Protein AF-A0A7S2HTS2-F1 (afdb_monomer)

pLDDT: mean 83.49, std 19.82, range [25.36, 96.62]

Mean predicted aligned error: 8.18 Å

Structure (mmCIF, N/CA/C/O backbone):
data_AF-A0A7S2HTS2-F1
#
_entry.id   AF-A0A7S2HTS2-F1
#
loop_
_atom_site.group_PDB
_atom_site.id
_atom_site.type_symbol
_atom_site.label_atom_id
_atom_site.label_alt_id
_atom_site.label_comp_id
_atom_site.label_asym_id
_atom_site.label_entity_id
_atom_site.label_seq_id
_atom_site.pdbx_PDB_ins_code
_atom_site.Cartn_x
_atom_site.Cartn_y
_atom_site.Cartn_z
_atom_site.occupancy
_atom_site.B_iso_or_equiv
_atom_site.auth_seq_id
_atom_site.auth_comp_id
_atom_site.auth_asym_id
_atom_site.auth_atom_id
_atom_site.pdbx_PDB_model_num
ATOM 1 N N . VAL A 1 1 ? 12.482 2.669 7.351 1.00 32.41 1 VAL A N 1
ATOM 2 C CA . VAL A 1 1 ? 12.963 3.908 8.013 1.00 32.41 1 VAL A CA 1
ATOM 3 C C . VAL A 1 1 ? 11.999 5.009 7.630 1.00 32.41 1 VAL A C 1
ATOM 5 O O . VAL A 1 1 ? 11.953 5.373 6.462 1.00 32.41 1 VAL A O 1
ATOM 8 N N . PHE A 1 2 ? 11.146 5.441 8.559 1.00 26.95 2 PHE A N 1
ATOM 9 C CA . PHE A 1 2 ? 10.190 6.512 8.289 1.00 26.95 2 PHE A CA 1
ATOM 10 C C . PHE A 1 2 ? 10.918 7.845 8.275 1.00 26.95 2 PHE A C 1
ATOM 12 O O . PHE A 1 2 ? 11.632 8.163 9.221 1.00 26.95 2 PHE A O 1
ATOM 19 N N . LEU A 1 3 ? 10.720 8.618 7.214 1.00 31.44 3 LEU A N 1
ATOM 20 C CA . LEU A 1 3 ? 11.158 10.003 7.145 1.00 31.44 3 LEU A CA 1
ATOM 21 C C . LEU A 1 3 ? 9.985 10.846 6.640 1.00 31.44 3 LEU A C 1
ATOM 23 O O . LEU A 1 3 ? 9.914 11.191 5.467 1.00 31.44 3 LEU A O 1
ATOM 27 N N . PHE A 1 4 ? 9.064 11.181 7.548 1.00 34.47 4 PHE A N 1
ATOM 28 C CA . PHE A 1 4 ? 8.467 12.514 7.517 1.00 34.47 4 PHE A CA 1
ATOM 29 C C . PHE A 1 4 ? 9.477 13.431 8.196 1.00 34.47 4 PHE A C 1
ATOM 31 O O . PHE A 1 4 ? 9.650 13.411 9.411 1.00 34.47 4 PHE A O 1
ATOM 38 N N . GLY A 1 5 ? 10.237 14.142 7.378 1.00 25.36 5 GLY A N 1
ATOM 39 C CA . GLY A 1 5 ? 11.322 14.993 7.824 1.00 25.36 5 GLY A CA 1
ATOM 40 C C . GLY A 1 5 ? 12.075 15.482 6.608 1.00 25.36 5 GLY A C 1
ATOM 41 O O . GLY A 1 5 ? 12.509 14.680 5.785 1.00 25.36 5 GLY A O 1
ATOM 42 N N . ASP A 1 6 ? 12.176 16.798 6.503 1.00 37.53 6 ASP A N 1
ATOM 43 C CA . ASP A 1 6 ? 12.843 17.575 5.467 1.00 37.53 6 ASP A CA 1
ATOM 44 C C . ASP A 1 6 ? 14.325 17.186 5.306 1.00 37.53 6 ASP A C 1
ATOM 46 O O . ASP A 1 6 ? 15.251 17.839 5.783 1.00 37.53 6 ASP A O 1
ATOM 50 N N . ARG A 1 7 ? 14.552 16.037 4.672 1.00 31.42 7 ARG A N 1
ATOM 51 C CA . ARG A 1 7 ? 15.835 15.579 4.157 1.00 31.42 7 ARG A CA 1
ATOM 52 C C . ARG A 1 7 ? 15.559 14.937 2.818 1.00 31.42 7 ARG A C 1
ATOM 54 O O . ARG A 1 7 ? 15.331 13.733 2.715 1.00 31.42 7 ARG A O 1
ATOM 61 N N . ARG A 1 8 ? 15.590 15.776 1.781 1.00 34.09 8 ARG A N 1
ATOM 62 C CA . ARG A 1 8 ? 15.771 15.340 0.396 1.00 34.09 8 ARG A CA 1
ATOM 63 C C . ARG A 1 8 ? 16.983 14.414 0.373 1.00 34.09 8 ARG A C 1
ATOM 65 O O . ARG A 1 8 ? 18.121 14.880 0.391 1.00 34.09 8 ARG A O 1
ATOM 72 N N . LEU A 1 9 ? 16.746 13.105 0.364 1.00 35.69 9 LEU A N 1
ATOM 73 C CA . LEU A 1 9 ? 17.771 12.146 -0.003 1.00 35.69 9 LEU A CA 1
ATOM 74 C C . LEU A 1 9 ? 18.018 12.411 -1.487 1.00 35.69 9 LEU A C 1
AT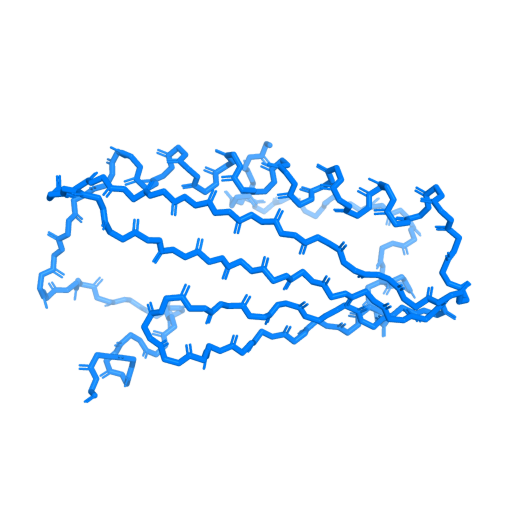OM 76 O O . LEU A 1 9 ? 17.280 11.946 -2.354 1.00 35.69 9 LEU A O 1
ATOM 80 N N . HIS A 1 10 ? 18.982 13.283 -1.769 1.00 36.94 10 HIS A N 1
ATOM 81 C CA . HIS A 1 10 ? 19.378 13.625 -3.121 1.00 36.94 10 HIS A CA 1
ATOM 82 C C . HIS A 1 10 ? 20.162 12.429 -3.662 1.00 36.94 10 HIS A C 1
ATOM 84 O O . HIS A 1 10 ? 21.389 12.427 -3.706 1.00 36.94 10 HIS A O 1
ATOM 90 N N . VAL A 1 11 ? 19.439 11.357 -4.003 1.00 41.19 11 VAL A N 1
ATOM 91 C CA . VAL A 1 11 ? 19.972 10.329 -4.888 1.00 41.19 11 VAL A CA 1
ATOM 92 C C . VAL A 1 11 ? 20.265 11.091 -6.178 1.00 41.19 11 VAL A C 1
ATOM 94 O O . VAL A 1 11 ? 19.335 11.670 -6.734 1.00 41.19 11 VAL A O 1
ATOM 97 N N . PRO A 1 12 ? 21.513 11.160 -6.658 1.00 39.91 12 PRO A N 1
ATOM 98 C CA . PRO A 1 12 ? 21.905 12.057 -7.753 1.00 39.91 12 PRO A CA 1
ATOM 99 C C . PRO A 1 12 ? 21.222 11.750 -9.107 1.00 39.91 12 PRO A C 1
ATOM 101 O O . PRO A 1 12 ? 21.492 12.409 -10.103 1.00 39.91 12 PRO A O 1
ATOM 104 N N . LEU A 1 13 ? 20.308 10.773 -9.133 1.00 43.03 13 LEU A N 1
ATOM 105 C CA . LEU A 1 13 ? 19.473 10.338 -10.252 1.00 43.03 13 LEU A CA 1
ATOM 106 C C . LEU A 1 13 ? 17.958 10.342 -9.925 1.00 43.03 13 LEU A C 1
ATOM 108 O O . LEU A 1 13 ? 17.168 9.899 -10.756 1.00 43.03 13 LEU A O 1
ATOM 112 N N . SER A 1 14 ? 17.520 10.808 -8.742 1.00 52.84 14 SER A N 1
ATOM 113 C CA . SER A 1 14 ? 16.125 10.659 -8.282 1.00 52.84 14 SER A CA 1
ATOM 114 C C . SER A 1 14 ? 15.112 11.434 -9.113 1.00 52.84 14 SER A C 1
ATOM 116 O O . SER A 1 14 ? 14.043 10.893 -9.350 1.00 52.84 14 SER A O 1
ATOM 118 N N . GLY A 1 15 ? 15.426 12.642 -9.589 1.00 50.31 15 GLY A N 1
ATOM 119 C CA . GLY A 1 15 ? 14.485 13.432 -10.396 1.00 50.31 15 GLY A CA 1
ATOM 120 C C . GLY A 1 15 ? 14.129 12.736 -11.713 1.00 50.31 15 GLY A C 1
ATOM 121 O O . GLY A 1 15 ? 12.972 12.431 -11.971 1.00 50.31 15 GLY A O 1
ATOM 122 N N . ALA A 1 16 ? 15.145 12.353 -12.491 1.00 48.94 16 ALA A N 1
ATOM 123 C CA . ALA A 1 16 ? 14.951 11.718 -13.797 1.00 48.94 16 ALA A CA 1
ATOM 124 C C . ALA A 1 16 ? 14.361 10.295 -13.727 1.00 48.94 16 ALA A C 1
ATOM 126 O O . ALA A 1 16 ? 13.828 9.798 -14.722 1.00 48.94 16 ALA A O 1
ATOM 127 N N . VAL A 1 17 ? 14.498 9.616 -12.581 1.00 50.53 17 VAL A N 1
ATOM 128 C CA . VAL A 1 17 ? 13.894 8.298 -12.329 1.00 50.53 17 VAL A CA 1
ATOM 129 C C . VAL A 1 17 ? 12.474 8.444 -11.778 1.00 50.53 17 VAL A C 1
ATOM 131 O O . VAL A 1 17 ? 11.607 7.688 -12.201 1.00 50.53 17 VAL A O 1
ATOM 134 N N . ALA A 1 18 ? 12.211 9.417 -10.900 1.00 57.97 18 ALA A N 1
ATOM 135 C CA . ALA A 1 18 ? 10.880 9.678 -10.350 1.00 57.97 18 ALA A CA 1
ATOM 136 C C . ALA A 1 18 ? 9.896 10.150 -11.427 1.00 57.97 18 ALA A C 1
ATOM 138 O O . ALA A 1 18 ? 8.787 9.633 -11.479 1.00 57.97 18 ALA A O 1
ATOM 139 N N . ASP A 1 19 ? 10.328 11.010 -12.356 1.00 62.12 19 ASP A N 1
ATOM 140 C CA . ASP A 1 19 ? 9.491 11.473 -13.478 1.00 62.12 19 ASP A CA 1
ATOM 141 C C . ASP A 1 19 ? 9.071 10.335 -14.430 1.00 62.12 19 ASP A C 1
ATOM 143 O O . ASP A 1 19 ? 8.157 10.485 -15.238 1.00 62.12 19 ASP A O 1
ATOM 147 N N . LYS A 1 20 ? 9.748 9.182 -14.356 1.00 68.62 20 LYS A N 1
ATOM 148 C CA . LYS A 1 20 ? 9.470 7.991 -15.173 1.00 68.62 20 LYS A CA 1
ATOM 149 C C . LYS A 1 20 ? 8.725 6.894 -14.417 1.00 68.62 20 LYS A C 1
ATOM 151 O O . LYS A 1 20 ? 8.481 5.832 -14.994 1.00 68.62 20 LYS A O 1
ATOM 156 N N . LEU A 1 21 ? 8.419 7.118 -13.141 1.00 79.38 21 LEU A N 1
ATOM 157 C CA . LEU A 1 21 ? 7.672 6.197 -12.298 1.00 79.38 21 LEU A CA 1
ATOM 158 C C . LEU A 1 21 ? 6.294 6.790 -12.041 1.00 79.38 21 LEU A C 1
ATOM 160 O O . LEU A 1 21 ? 6.132 7.676 -11.209 1.00 79.38 21 LEU A O 1
ATOM 164 N N . ASP A 1 22 ? 5.300 6.270 -12.748 1.00 86.50 22 ASP A N 1
ATOM 165 C CA . ASP A 1 22 ? 3.907 6.622 -12.497 1.00 86.50 22 ASP A CA 1
ATOM 166 C C . ASP A 1 22 ? 3.290 5.600 -11.536 1.00 86.50 22 ASP A C 1
A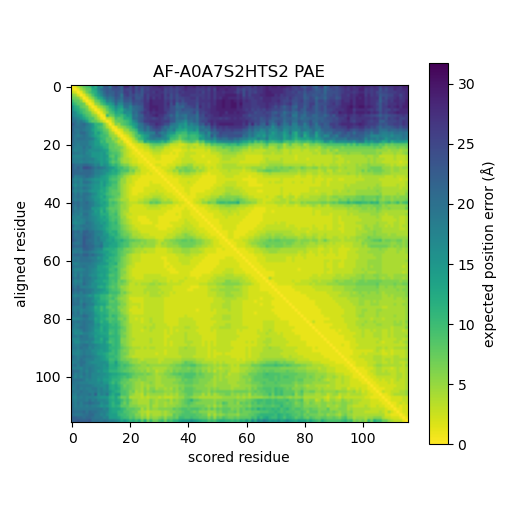TOM 168 O O . ASP A 1 22 ? 3.415 4.386 -11.735 1.00 86.50 22 ASP A O 1
ATOM 172 N N . VAL A 1 23 ? 2.674 6.092 -10.459 1.00 88.06 23 VAL A N 1
ATOM 173 C CA . VAL A 1 23 ? 2.097 5.264 -9.396 1.00 88.06 23 VAL A CA 1
ATOM 174 C C . VAL A 1 23 ? 0.623 5.599 -9.241 1.00 88.06 23 VAL A C 1
ATOM 176 O O . VAL A 1 23 ? 0.261 6.696 -8.827 1.00 88.06 23 VAL A O 1
ATOM 179 N N . GLY A 1 24 ? -0.227 4.615 -9.516 1.00 91.69 24 GLY A N 1
ATOM 180 C CA . GLY A 1 24 ? -1.669 4.703 -9.313 1.00 91.69 24 GLY A CA 1
ATOM 181 C C . GLY A 1 24 ? -2.125 3.796 -8.180 1.00 91.69 24 GLY A C 1
ATOM 182 O O . GLY A 1 24 ? -1.641 2.667 -8.061 1.00 91.69 24 GLY A O 1
ATOM 183 N N . VAL A 1 25 ? -3.083 4.264 -7.380 1.00 93.12 25 VAL A N 1
ATOM 184 C CA . VAL A 1 25 ? -3.738 3.469 -6.333 1.00 93.12 25 VAL A CA 1
ATOM 185 C C . VAL A 1 25 ? -5.240 3.503 -6.547 1.00 93.12 25 VAL A C 1
ATOM 187 O O . VAL A 1 25 ? -5.824 4.578 -6.661 1.00 93.12 25 VAL A O 1
ATOM 190 N N . THR A 1 26 ? -5.869 2.334 -6.580 1.00 94.31 26 THR A N 1
ATOM 191 C CA . THR A 1 26 ? -7.326 2.209 -6.645 1.00 94.31 26 THR A CA 1
ATOM 192 C C . THR A 1 26 ? -7.828 1.283 -5.548 1.00 94.31 26 THR A C 1
ATOM 194 O O . THR A 1 26 ? -7.177 0.300 -5.190 1.00 94.31 26 THR A O 1
ATOM 197 N N . PHE A 1 27 ? -8.997 1.611 -5.006 1.00 92.75 27 PHE A N 1
ATOM 198 C CA . PHE A 1 27 ? -9.678 0.827 -3.983 1.00 92.75 27 PHE A CA 1
ATOM 199 C C . PHE A 1 27 ? -10.889 0.152 -4.624 1.00 92.75 27 PHE A C 1
ATOM 201 O O . PHE A 1 27 ? -11.731 0.822 -5.220 1.00 92.75 27 PHE A O 1
ATOM 208 N N . GLU A 1 28 ? -10.959 -1.170 -4.519 1.00 93.56 28 GLU A N 1
ATOM 209 C CA . GLU A 1 28 ? -12.068 -1.976 -5.022 1.00 93.56 28 GLU A CA 1
ATOM 210 C C . GLU A 1 28 ? -12.863 -2.506 -3.825 1.00 93.56 28 GLU A C 1
ATOM 212 O O . GLU A 1 28 ? -12.493 -3.477 -3.158 1.00 93.56 28 GLU A O 1
ATOM 217 N N . GLY A 1 29 ? -13.956 -1.808 -3.510 1.00 91.75 29 GLY A N 1
ATOM 218 C CA . GLY A 1 29 ? -14.725 -2.071 -2.298 1.00 91.75 29 GLY A CA 1
ATOM 219 C C . GLY A 1 29 ? -13.925 -1.783 -1.015 1.00 91.75 29 GLY A C 1
ATOM 220 O O . GLY A 1 29 ? -12.983 -0.989 -1.029 1.00 91.75 29 GLY A O 1
ATOM 221 N N . PRO A 1 30 ? -14.295 -2.402 0.121 1.00 90.12 30 PRO A N 1
ATOM 222 C CA . PRO A 1 30 ? -13.738 -2.037 1.426 1.00 90.12 30 PRO A CA 1
ATOM 223 C C . PRO A 1 30 ? -12.377 -2.676 1.742 1.00 90.12 30 PRO A C 1
ATOM 225 O O . PRO A 1 30 ? -11.723 -2.267 2.698 1.00 90.12 30 PRO A O 1
ATOM 228 N N . ALA A 1 31 ? -11.968 -3.708 0.998 1.00 93.81 31 ALA A N 1
ATOM 229 C CA . ALA A 1 31 ? -10.908 -4.622 1.429 1.00 93.81 31 ALA A CA 1
ATOM 230 C C . ALA A 1 31 ? -9.790 -4.841 0.405 1.00 93.81 31 ALA A C 1
ATOM 232 O O . ALA A 1 31 ? -8.761 -5.412 0.765 1.00 93.81 31 ALA A O 1
ATOM 233 N N . ILE A 1 32 ? -9.969 -4.432 -0.852 1.00 96.00 32 ILE A N 1
ATOM 234 C CA . ILE A 1 32 ? -9.022 -4.725 -1.931 1.00 96.00 32 ILE A CA 1
ATOM 235 C C . ILE A 1 32 ? -8.412 -3.418 -2.426 1.00 96.00 32 ILE A C 1
ATOM 237 O O . ILE A 1 32 ? -9.117 -2.463 -2.747 1.00 96.00 32 ILE A O 1
ATOM 241 N N . ILE A 1 33 ? -7.085 -3.377 -2.478 1.00 96.12 33 ILE A N 1
ATOM 242 C CA . ILE A 1 33 ? -6.311 -2.212 -2.896 1.00 96.12 33 ILE A CA 1
ATOM 243 C C . ILE A 1 33 ? -5.364 -2.641 -4.008 1.00 96.12 33 ILE A C 1
ATOM 245 O O . ILE A 1 33 ? -4.580 -3.580 -3.855 1.00 96.12 33 ILE A O 1
ATOM 249 N N . HIS A 1 34 ? -5.418 -1.929 -5.123 1.00 95.81 34 HIS A N 1
ATOM 250 C CA . HIS A 1 34 ? -4.548 -2.136 -6.265 1.00 95.81 34 HIS A CA 1
ATOM 251 C C . HIS A 1 34 ? -3.549 -0.993 -6.328 1.00 95.81 34 HIS A C 1
ATOM 253 O O . HIS A 1 34 ? -3.927 0.159 -6.518 1.00 95.81 34 HIS A O 1
ATOM 259 N N . PHE A 1 35 ? -2.267 -1.321 -6.226 1.00 95.00 35 PHE A N 1
ATOM 260 C CA . PHE A 1 35 ? -1.190 -0.406 -6.566 1.00 95.00 35 PHE A CA 1
ATOM 261 C C . PHE A 1 35 ? -0.662 -0.787 -7.940 1.00 95.00 35 PHE A C 1
ATOM 263 O O . PHE A 1 35 ? -0.339 -1.946 -8.212 1.00 95.00 35 PHE A O 1
ATOM 270 N N . THR A 1 36 ? -0.565 0.197 -8.814 1.00 94.44 36 THR A N 1
ATOM 271 C CA . THR A 1 36 ? 0.029 0.067 -10.140 1.00 94.44 36 THR A CA 1
ATOM 272 C C . THR A 1 36 ? 1.265 0.936 -10.193 1.00 94.44 36 THR A C 1
ATOM 274 O O . THR A 1 36 ? 1.217 2.089 -9.785 1.00 94.44 36 THR A O 1
ATOM 277 N N . VAL A 1 37 ? 2.370 0.364 -10.660 1.00 92.12 37 VAL A N 1
ATOM 278 C CA . VAL A 1 37 ? 3.641 1.066 -10.819 1.00 92.12 37 VAL A CA 1
ATOM 279 C C . VAL A 1 37 ? 4.075 0.893 -12.264 1.00 92.12 37 VAL A C 1
ATOM 281 O O . VAL A 1 37 ? 4.460 -0.202 -12.683 1.00 92.12 37 VAL A O 1
ATOM 284 N N . SER A 1 38 ? 3.973 1.962 -13.038 1.00 91.62 38 SER A N 1
ATOM 285 C CA . SER A 1 38 ? 4.418 2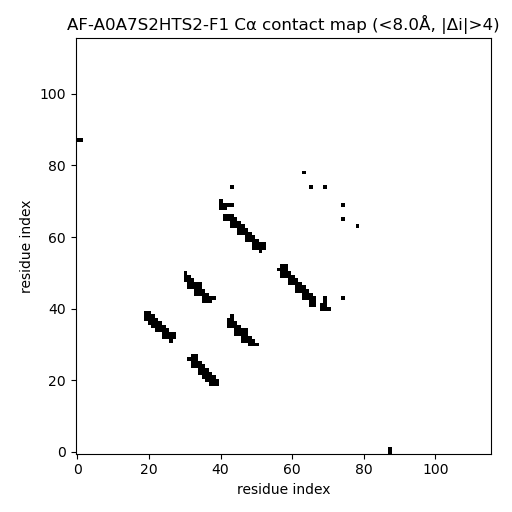.012 -14.424 1.00 91.62 38 SER A CA 1
ATOM 286 C C . SER A 1 38 ? 5.873 2.456 -14.449 1.00 91.62 38 SER A C 1
ATOM 288 O O . SER A 1 38 ? 6.226 3.498 -13.902 1.00 91.62 38 SER A O 1
ATOM 290 N N . THR A 1 39 ? 6.731 1.645 -15.064 1.00 88.50 39 THR A N 1
ATOM 291 C CA . THR A 1 39 ? 8.171 1.904 -15.164 1.00 88.50 39 THR A CA 1
ATOM 292 C C . THR A 1 39 ? 8.613 1.803 -16.624 1.00 88.50 39 THR A C 1
ATOM 294 O O . THR A 1 39 ? 7.924 1.164 -17.425 1.00 88.50 39 THR A O 1
ATOM 297 N N . PRO A 1 40 ? 9.795 2.325 -16.995 1.00 88.25 40 PRO A N 1
ATOM 298 C CA . PRO A 1 40 ? 10.333 2.148 -18.346 1.00 88.25 40 PRO A CA 1
ATOM 299 C C . PRO A 1 40 ? 10.526 0.682 -18.767 1.00 88.25 40 PRO A C 1
ATOM 301 O O . PRO A 1 40 ? 10.600 0.392 -19.956 1.00 88.25 40 PRO A O 1
ATOM 304 N N . PHE A 1 41 ? 10.610 -0.247 -17.808 1.00 86.88 41 PHE A N 1
ATOM 305 C CA . PHE A 1 41 ? 10.781 -1.682 -18.061 1.00 86.88 41 PHE A CA 1
ATOM 306 C C . PHE A 1 41 ? 9.446 -2.442 -18.193 1.00 86.88 41 PHE A C 1
ATOM 308 O O . PHE A 1 41 ? 9.431 -3.660 -18.386 1.00 86.88 41 PHE A O 1
ATOM 315 N N . GLY A 1 42 ? 8.320 -1.737 -18.086 1.00 92.00 42 GLY A N 1
ATOM 316 C CA . GLY A 1 42 ? 6.975 -2.302 -18.028 1.00 92.00 42 GLY A CA 1
ATOM 317 C C . GLY A 1 42 ? 6.303 -2.024 -16.689 1.00 92.00 42 GLY A C 1
ATOM 318 O O . GLY A 1 42 ? 6.813 -1.281 -15.842 1.00 92.00 42 GLY A O 1
ATOM 319 N N . ARG A 1 43 ? 5.132 -2.622 -16.495 1.00 94.56 43 ARG A N 1
ATOM 320 C CA . ARG A 1 43 ? 4.282 -2.351 -15.336 1.00 94.56 43 ARG A CA 1
ATOM 321 C C . ARG A 1 43 ? 4.365 -3.450 -14.286 1.00 94.56 43 ARG A C 1
ATOM 323 O O . ARG A 1 43 ? 4.389 -4.646 -14.588 1.00 94.56 43 ARG A O 1
ATOM 330 N N . LEU A 1 44 ? 4.338 -3.022 -13.032 1.00 95.44 44 LEU A N 1
ATOM 331 C CA . LEU A 1 44 ? 4.135 -3.871 -11.870 1.00 95.44 44 LEU A CA 1
ATOM 332 C C . LEU A 1 44 ? 2.770 -3.568 -11.257 1.00 95.44 44 LEU A C 1
ATOM 334 O O . LEU A 1 44 ? 2.265 -2.445 -11.320 1.00 95.44 44 LEU A O 1
ATOM 338 N N . ARG A 1 45 ? 2.169 -4.584 -10.648 1.00 95.75 45 ARG A N 1
ATOM 339 C CA . ARG A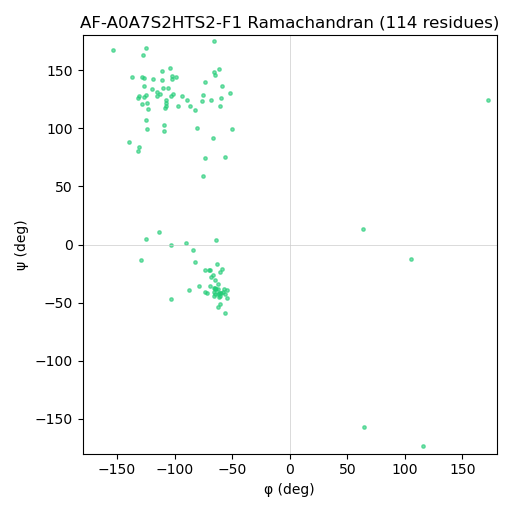 1 45 ? 0.929 -4.465 -9.893 1.00 95.75 45 ARG A CA 1
ATOM 340 C C . ARG A 1 45 ? 1.092 -5.159 -8.554 1.00 95.75 45 ARG A C 1
ATOM 342 O O . ARG A 1 45 ? 1.412 -6.342 -8.505 1.00 95.75 45 ARG A O 1
ATOM 349 N N . GLN A 1 46 ? 0.817 -4.438 -7.481 1.00 96.31 46 GLN A N 1
ATOM 350 C CA . GLN A 1 46 ? 0.635 -5.020 -6.164 1.00 96.31 46 GLN A CA 1
ATOM 351 C C . GLN A 1 46 ? -0.865 -5.056 -5.870 1.00 96.31 46 GLN A C 1
ATOM 353 O O . GLN A 1 46 ? -1.551 -4.046 -5.996 1.00 96.31 46 GLN A O 1
ATOM 358 N N . VAL A 1 47 ? -1.372 -6.223 -5.490 1.00 96.62 47 VAL A N 1
ATOM 359 C CA . VAL A 1 47 ? -2.732 -6.379 -4.971 1.00 96.62 47 VAL A CA 1
ATOM 360 C C . VAL A 1 47 ? -2.616 -6.641 -3.483 1.00 96.62 47 VAL A C 1
ATOM 362 O O . VAL A 1 47 ? -1.950 -7.589 -3.062 1.00 96.62 47 VAL A O 1
ATOM 365 N N . LYS A 1 48 ? -3.246 -5.782 -2.693 1.00 96.38 48 LYS A N 1
ATOM 366 C CA . LYS A 1 48 ? -3.305 -5.888 -1.244 1.00 96.38 48 LYS A CA 1
ATOM 367 C C . LYS A 1 48 ? -4.738 -6.172 -0.831 1.00 96.38 48 LYS A C 1
ATOM 369 O O . LYS A 1 48 ? -5.653 -5.475 -1.258 1.00 96.38 48 LYS A O 1
ATOM 374 N N . THR A 1 49 ? -4.92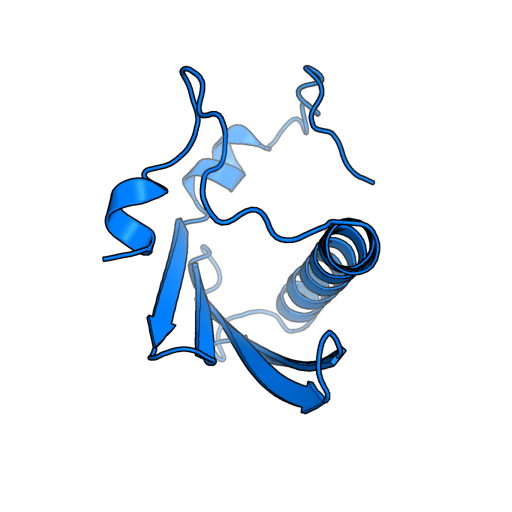0 -7.185 0.000 1.00 96.56 49 THR A N 1
ATOM 375 C CA . THR A 1 49 ? -6.225 -7.548 0.551 1.00 96.56 49 THR A CA 1
ATOM 376 C C . THR A 1 49 ? -6.203 -7.444 2.070 1.00 96.56 49 THR A C 1
ATOM 378 O O . THR A 1 49 ? -5.186 -7.718 2.710 1.00 96.56 49 THR A O 1
ATOM 381 N N . LEU A 1 50 ? -7.316 -6.982 2.632 1.00 95.12 50 LEU A N 1
ATOM 382 C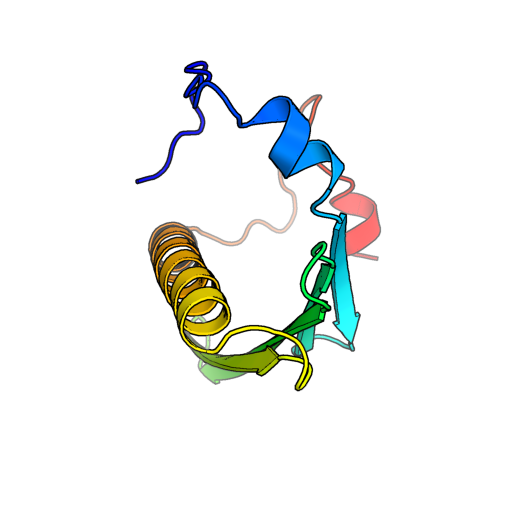 CA . LEU A 1 50 ? -7.509 -6.704 4.050 1.00 95.12 50 LEU A CA 1
ATOM 383 C C . LEU A 1 50 ? -8.720 -7.501 4.541 1.00 95.12 50 LEU A C 1
ATOM 385 O O . LEU A 1 50 ? -9.862 -7.098 4.333 1.00 95.12 50 LEU A O 1
ATOM 389 N N . LEU A 1 51 ? -8.482 -8.639 5.187 1.00 95.62 51 LEU A N 1
ATOM 390 C CA . LEU A 1 51 ? -9.545 -9.477 5.735 1.00 95.62 51 LEU A CA 1
ATOM 391 C C . LEU A 1 51 ? -9.735 -9.173 7.232 1.00 95.62 51 LEU A C 1
ATOM 393 O O . LEU A 1 51 ? -8.799 -9.382 8.009 1.00 95.62 51 LEU A O 1
ATOM 397 N N . PRO A 1 52 ? -10.915 -8.705 7.678 1.00 94.69 52 PRO A N 1
ATOM 398 C CA . PRO A 1 52 ? -11.206 -8.585 9.103 1.00 94.69 52 PRO A CA 1
ATOM 399 C C . PRO A 1 52 ? -11.329 -9.980 9.729 1.00 94.69 52 PRO A C 1
ATOM 401 O O . PRO A 1 52 ? -12.122 -10.798 9.269 1.00 94.69 52 PRO A O 1
ATOM 404 N N . VAL A 1 53 ? -10.544 -10.249 10.775 1.00 96.00 53 VAL A N 1
ATOM 405 C CA . VAL A 1 53 ? -10.556 -11.544 11.482 1.00 96.00 53 VAL A CA 1
ATOM 406 C C . VAL A 1 53 ? -11.312 -11.429 12.803 1.00 96.00 53 VAL A C 1
ATOM 408 O O . VAL A 1 53 ? -12.167 -12.248 13.112 1.00 96.00 53 VAL A O 1
ATOM 411 N N . GLU A 1 54 ? -11.012 -10.385 13.569 1.00 94.06 54 GLU A N 1
ATOM 412 C CA . GLU A 1 54 ? -11.661 -10.030 14.832 1.00 94.06 54 GLU A CA 1
ATOM 413 C C . GLU A 1 54 ? -11.528 -8.507 15.034 1.00 94.06 54 GLU A C 1
ATOM 415 O O . GLU A 1 54 ? -10.781 -7.856 14.290 1.00 94.06 54 GLU A O 1
ATOM 420 N N . PRO A 1 55 ? -12.247 -7.887 15.986 1.00 91.12 55 PRO A N 1
ATOM 421 C CA . PRO A 1 55 ? -12.095 -6.461 16.251 1.00 91.12 55 PRO A CA 1
ATOM 422 C C . PRO A 1 55 ? -10.623 -6.085 16.470 1.00 91.12 55 PRO A C 1
ATOM 424 O O . PRO A 1 55 ? -9.924 -6.720 17.252 1.00 91.12 55 PRO A O 1
ATOM 427 N N . PHE A 1 56 ? -10.159 -5.050 15.765 1.00 87.88 56 PHE A N 1
ATOM 428 C CA . PHE A 1 56 ? -8.770 -4.566 15.794 1.00 87.88 56 PHE A CA 1
ATOM 429 C C . PHE A 1 56 ? -7.700 -5.541 15.274 1.00 87.88 56 PHE A C 1
ATOM 431 O O . PHE A 1 56 ? -6.512 -5.268 15.429 1.00 87.88 56 PHE A O 1
ATOM 438 N N . LYS A 1 57 ? -8.085 -6.623 14.587 1.00 91.8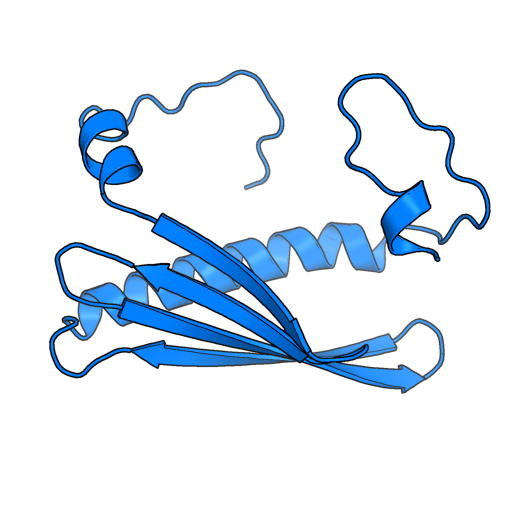1 57 LYS A N 1
ATOM 439 C CA . LYS A 1 57 ? -7.142 -7.522 13.915 1.00 91.81 57 LYS A CA 1
ATOM 440 C C . LYS A 1 57 ? -7.561 -7.805 12.485 1.00 91.81 57 LYS A C 1
ATOM 442 O O . LYS A 1 57 ? -8.678 -8.237 12.192 1.00 91.81 57 LYS A O 1
ATOM 447 N N . GLN A 1 58 ? -6.614 -7.594 11.588 1.00 93.75 58 GLN A N 1
ATOM 448 C CA . GLN A 1 58 ? -6.801 -7.786 10.161 1.00 93.75 58 GLN A CA 1
ATOM 449 C C . GLN A 1 58 ? -5.706 -8.705 9.640 1.00 93.75 58 GLN A C 1
ATOM 451 O O . GLN A 1 58 ? -4.536 -8.555 9.991 1.00 93.75 58 GLN A O 1
ATOM 456 N N . TYR A 1 59 ? -6.091 -9.654 8.796 1.00 94.88 59 TYR A N 1
ATOM 457 C CA . TYR A 1 59 ? -5.146 -10.408 7.995 1.00 94.88 59 TYR A CA 1
ATOM 458 C C . TYR A 1 59 ? -4.886 -9.633 6.706 1.00 94.88 59 TYR A C 1
ATOM 460 O O . TYR A 1 59 ? -5.808 -9.359 5.936 1.00 94.88 59 TYR A O 1
ATOM 468 N N . VAL A 1 60 ? -3.629 -9.246 6.503 1.00 94.88 60 VAL A N 1
ATOM 469 C CA . VAL A 1 60 ? -3.197 -8.469 5.342 1.00 94.88 60 VAL A CA 1
ATOM 470 C C . VAL A 1 60 ? -2.384 -9.370 4.427 1.00 94.88 60 VAL A C 1
ATOM 472 O O . VAL A 1 60 ? -1.306 -9.821 4.808 1.00 94.88 60 VAL A O 1
ATOM 475 N N . GLU A 1 61 ? -2.868 -9.594 3.211 1.00 95.25 61 GLU A N 1
ATOM 476 C CA . GLU A 1 61 ? -2.121 -10.319 2.184 1.00 95.25 61 GLU A CA 1
ATOM 477 C C . GLU A 1 61 ? -1.699 -9.361 1.073 1.00 95.25 61 GLU A C 1
ATOM 479 O O . GLU A 1 61 ? -2.494 -8.556 0.586 1.00 95.25 61 GLU A O 1
ATOM 484 N N . VAL A 1 62 ? -0.437 -9.463 0.656 1.00 95.44 62 VAL A N 1
ATOM 485 C CA . VAL A 1 62 ? 0.136 -8.651 -0.417 1.00 95.44 62 VAL A CA 1
ATOM 486 C C . VAL A 1 62 ? 0.717 -9.563 -1.485 1.00 95.44 62 VAL A C 1
ATOM 488 O O . VAL A 1 62 ? 1.614 -10.359 -1.214 1.00 95.44 62 VAL A O 1
ATOM 491 N N . ARG A 1 63 ? 0.232 -9.417 -2.718 1.00 96.00 63 ARG A N 1
ATOM 492 C CA . ARG A 1 63 ? 0.713 -10.164 -3.883 1.00 96.00 63 ARG A CA 1
ATOM 493 C C . ARG A 1 63 ? 1.263 -9.220 -4.935 1.00 96.00 63 ARG A C 1
ATOM 495 O O . ARG A 1 63 ? 0.630 -8.223 -5.275 1.00 96.00 63 ARG A O 1
ATOM 502 N N . TRP A 1 64 ? 2.429 -9.563 -5.467 1.00 95.94 64 TRP A N 1
ATOM 503 C CA . TRP A 1 64 ? 3.087 -8.819 -6.533 1.00 95.94 64 TRP A CA 1
ATOM 504 C C . TRP A 1 64 ? 2.979 -9.559 -7.859 1.00 95.94 64 TRP A C 1
ATOM 506 O O . TRP A 1 64 ? 3.255 -10.753 -7.953 1.00 95.94 64 TRP A O 1
ATOM 516 N N . TYR A 1 65 ? 2.631 -8.807 -8.890 1.00 96.25 65 TYR A N 1
ATOM 517 C CA . TYR A 1 65 ? 2.571 -9.232 -10.274 1.00 96.25 65 TYR A CA 1
ATOM 518 C C . TYR A 1 65 ? 3.415 -8.268 -11.102 1.00 96.25 65 TYR A C 1
ATOM 520 O O . TYR A 1 65 ? 3.451 -7.066 -10.836 1.00 96.25 65 TYR A O 1
ATOM 5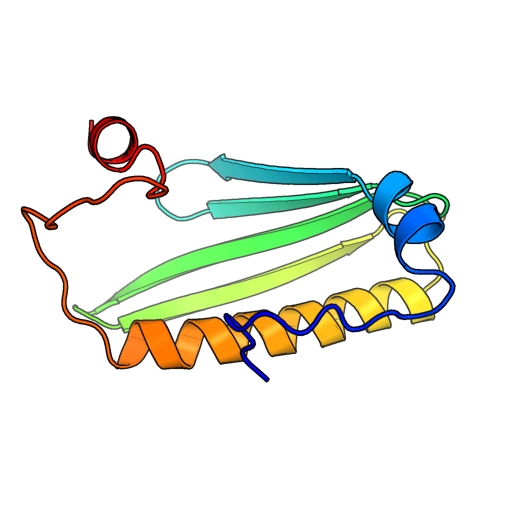28 N N . ALA A 1 66 ? 4.097 -8.784 -12.113 1.00 95.81 66 ALA A N 1
ATOM 529 C CA . ALA A 1 66 ? 4.886 -7.977 -13.029 1.00 95.81 66 ALA A CA 1
ATOM 530 C C . ALA A 1 66 ? 4.644 -8.457 -14.457 1.00 95.81 66 ALA A C 1
ATOM 532 O O . ALA A 1 66 ? 4.466 -9.654 -14.697 1.00 95.81 66 ALA A O 1
ATOM 533 N N . GLU A 1 67 ? 4.626 -7.522 -15.402 1.00 96.00 67 GLU A N 1
ATOM 534 C CA . GLU A 1 67 ? 4.611 -7.860 -16.820 1.00 96.00 67 GLU A CA 1
ATOM 535 C C . GLU A 1 67 ? 5.875 -8.637 -17.201 1.00 96.00 67 GLU A C 1
ATOM 537 O O . GLU A 1 67 ? 6.943 -8.467 -16.612 1.00 96.00 67 GLU A O 1
ATOM 542 N N . ARG A 1 68 ? 5.770 -9.493 -18.222 1.00 95.00 68 ARG A N 1
ATOM 543 C CA . ARG A 1 68 ? 6.878 -10.360 -18.653 1.00 95.00 68 ARG A CA 1
ATOM 544 C C . ARG A 1 68 ? 8.123 -9.580 -19.099 1.00 95.00 68 ARG A C 1
ATOM 546 O O . ARG A 1 68 ? 9.217 -10.134 -19.063 1.00 95.00 68 ARG A O 1
ATOM 553 N N . SER A 1 69 ? 7.961 -8.325 -19.523 1.00 94.19 69 SER A N 1
ATOM 554 C CA . SER A 1 69 ? 9.061 -7.432 -19.901 1.00 94.19 69 SER A CA 1
ATOM 555 C C . SER A 1 69 ? 9.903 -6.973 -18.708 1.00 94.19 69 SER A C 1
ATOM 557 O O . SER A 1 69 ? 11.057 -6.592 -18.893 1.00 94.19 69 SER A O 1
ATOM 559 N N . VAL A 1 70 ? 9.351 -7.018 -17.491 1.00 94.25 70 VAL A N 1
ATOM 560 C CA . VAL A 1 70 ? 10.018 -6.522 -16.290 1.00 94.25 70 VAL A CA 1
ATOM 561 C C . VAL A 1 70 ? 11.089 -7.525 -15.841 1.00 94.25 70 VAL A C 1
ATOM 563 O O . VAL A 1 70 ? 10.772 -8.689 -15.568 1.00 94.25 70 VAL A O 1
ATOM 566 N N . PRO A 1 71 ? 12.364 -7.110 -15.702 1.00 94.88 71 PRO A N 1
ATOM 567 C CA . PRO A 1 71 ? 13.413 -7.987 -15.200 1.00 94.88 71 PRO A CA 1
ATOM 568 C C . PRO A 1 71 ? 13.093 -8.516 -13.798 1.00 94.88 71 PRO A C 1
ATOM 570 O O . PRO A 1 71 ? 12.702 -7.763 -12.906 1.00 94.88 71 PRO A O 1
ATOM 573 N N . ARG A 1 72 ? 13.324 -9.815 -13.564 1.00 94.38 72 ARG A N 1
ATOM 574 C CA . ARG A 1 72 ? 12.987 -10.469 -12.284 1.00 94.38 72 ARG A CA 1
ATOM 575 C C . ARG A 1 72 ? 13.639 -9.794 -11.078 1.00 94.38 72 ARG A C 1
ATOM 577 O O . ARG A 1 72 ? 12.980 -9.610 -10.063 1.00 94.38 72 ARG A O 1
ATOM 584 N N . TRP A 1 73 ? 14.911 -9.407 -11.186 1.00 94.31 73 TRP A N 1
ATOM 585 C CA . TRP A 1 73 ? 15.623 -8.720 -10.102 1.00 94.31 73 TRP A CA 1
ATOM 586 C C . TRP A 1 73 ? 14.980 -7.368 -9.760 1.00 94.31 73 TRP A C 1
ATOM 588 O O . TRP A 1 73 ? 14.928 -6.987 -8.596 1.00 94.31 73 TRP A O 1
ATOM 598 N N . PHE A 1 74 ? 14.440 -6.674 -10.764 1.00 91.94 74 PHE A N 1
ATOM 599 C CA . PHE A 1 74 ? 13.790 -5.380 -10.595 1.00 91.94 74 PHE A CA 1
ATOM 600 C C . PHE A 1 74 ? 12.421 -5.543 -9.929 1.00 91.94 74 PHE A C 1
ATOM 602 O O . PHE A 1 74 ? 12.099 -4.819 -8.990 1.00 91.94 74 PHE A O 1
ATOM 609 N N . ALA A 1 75 ? 11.656 -6.565 -10.324 1.00 93.56 75 ALA A N 1
ATOM 610 C CA . ALA A 1 75 ? 10.425 -6.931 -9.628 1.00 93.56 75 ALA A CA 1
ATOM 611 C C . ALA A 1 75 ? 10.675 -7.324 -8.163 1.00 93.56 75 ALA A C 1
ATOM 613 O O . ALA A 1 75 ? 9.939 -6.891 -7.277 1.00 93.56 75 ALA A O 1
ATOM 614 N N . LEU A 1 76 ? 11.741 -8.085 -7.888 1.00 94.06 76 LEU A N 1
ATOM 615 C CA . LEU A 1 76 ? 12.135 -8.442 -6.522 1.00 94.06 76 LEU A CA 1
ATOM 616 C C . LEU A 1 76 ? 12.550 -7.215 -5.699 1.00 94.06 76 LEU A C 1
ATOM 618 O O . LEU A 1 76 ? 12.204 -7.136 -4.521 1.00 94.06 76 LEU A O 1
ATOM 622 N N . LEU A 1 77 ? 13.237 -6.244 -6.307 1.00 92.12 77 LEU A N 1
ATOM 623 C CA . LEU A 1 77 ? 13.590 -4.982 -5.654 1.00 92.12 77 LEU A CA 1
ATOM 624 C C . LEU A 1 77 ? 12.333 -4.220 -5.212 1.00 92.12 77 LEU A C 1
ATOM 626 O O . LEU A 1 77 ? 12.222 -3.862 -4.041 1.00 92.12 77 LEU A O 1
ATOM 630 N N . PHE A 1 78 ? 11.364 -4.029 -6.113 1.00 90.94 78 PHE A N 1
ATOM 631 C CA . PHE A 1 78 ? 10.095 -3.370 -5.781 1.00 90.94 78 PHE A CA 1
ATOM 632 C C . PHE A 1 78 ? 9.302 -4.131 -4.719 1.00 90.94 78 PHE A C 1
ATOM 634 O O . PHE A 1 78 ? 8.800 -3.515 -3.779 1.00 90.94 78 PHE A O 1
ATOM 641 N N . ALA A 1 79 ? 9.247 -5.462 -4.813 1.00 92.25 79 ALA A N 1
ATOM 642 C CA . ALA A 1 79 ? 8.613 -6.286 -3.792 1.00 92.25 79 ALA A CA 1
ATOM 643 C C . ALA A 1 79 ? 9.273 -6.097 -2.417 1.00 92.25 79 ALA A C 1
ATOM 645 O O . ALA A 1 79 ? 8.575 -5.939 -1.419 1.00 92.25 79 ALA A O 1
ATOM 646 N N . SER A 1 80 ? 10.607 -6.029 -2.371 1.00 92.25 80 SER A N 1
ATOM 647 C CA . SER A 1 80 ? 11.378 -5.832 -1.137 1.00 92.25 80 SER A CA 1
ATOM 648 C C . SER A 1 80 ? 11.136 -4.453 -0.519 1.00 92.25 80 SER A C 1
ATOM 650 O O . SER A 1 80 ? 10.897 -4.347 0.684 1.00 92.25 80 SER A O 1
ATOM 652 N N . ILE A 1 81 ? 11.137 -3.399 -1.343 1.00 90.81 81 ILE A N 1
ATOM 653 C CA . ILE A 1 81 ? 10.813 -2.032 -0.908 1.00 90.81 81 ILE A CA 1
ATOM 654 C C . ILE A 1 81 ? 9.380 -1.976 -0.368 1.00 90.81 81 ILE A C 1
ATOM 656 O O . ILE A 1 81 ? 9.149 -1.428 0.708 1.00 90.81 81 ILE A O 1
ATOM 660 N N . GLY A 1 82 ? 8.428 -2.588 -1.076 1.00 89.94 82 GLY A N 1
ATOM 661 C CA . GLY A 1 82 ? 7.029 -2.636 -0.661 1.00 89.94 82 GLY A CA 1
ATOM 662 C C . GLY A 1 82 ? 6.808 -3.368 0.659 1.00 89.94 82 GLY A C 1
ATOM 663 O O . GLY A 1 82 ? 6.016 -2.907 1.474 1.00 89.94 82 GLY A O 1
ATOM 664 N N . THR A 1 83 ? 7.530 -4.462 0.909 1.00 90.75 83 THR A N 1
ATOM 665 C CA . THR A 1 83 ? 7.502 -5.150 2.210 1.00 90.75 83 THR A CA 1
ATOM 666 C C . THR A 1 83 ? 8.003 -4.238 3.329 1.00 90.75 83 THR A C 1
ATOM 668 O O . THR A 1 83 ? 7.382 -4.171 4.386 1.00 90.75 83 THR A O 1
ATOM 671 N N . GLY A 1 84 ? 9.081 -3.483 3.089 1.00 91.75 84 GLY A N 1
ATOM 672 C CA . GLY A 1 84 ? 9.575 -2.489 4.044 1.00 91.75 84 GLY A CA 1
ATOM 673 C C . GLY A 1 84 ? 8.549 -1.390 4.338 1.00 91.75 84 GLY A C 1
ATOM 674 O O . GLY A 1 84 ? 8.323 -1.064 5.500 1.00 91.75 84 GLY A O 1
ATOM 675 N N . ALA A 1 85 ? 7.886 -0.867 3.303 1.00 90.44 85 ALA A N 1
ATOM 676 C CA . ALA A 1 85 ? 6.833 0.137 3.448 1.00 90.44 85 ALA A CA 1
ATOM 677 C C . ALA A 1 85 ? 5.600 -0.404 4.198 1.00 90.44 85 ALA A C 1
ATOM 679 O O . ALA A 1 85 ? 5.036 0.290 5.039 1.00 90.44 85 ALA A O 1
ATOM 680 N N . LEU A 1 86 ? 5.215 -1.661 3.957 1.00 90.44 86 LEU A N 1
ATOM 681 C CA . LEU A 1 86 ? 4.119 -2.295 4.688 1.00 90.44 86 LEU A CA 1
ATOM 682 C C . LEU A 1 86 ? 4.448 -2.461 6.174 1.00 90.44 86 LEU A C 1
ATOM 684 O O . LEU A 1 86 ? 3.594 -2.209 7.018 1.00 90.44 86 LEU A O 1
ATOM 688 N N . GLU A 1 87 ? 5.671 -2.883 6.493 1.00 92.44 87 GLU A N 1
ATOM 689 C CA . GLU A 1 87 ? 6.105 -3.059 7.881 1.00 92.44 87 GLU A CA 1
ATOM 690 C C . GLU A 1 87 ? 6.152 -1.726 8.628 1.00 92.44 87 GLU A C 1
ATOM 692 O O . GLU A 1 87 ? 5.770 -1.629 9.792 1.00 92.44 87 GLU A O 1
ATOM 697 N N . GLN A 1 88 ? 6.564 -0.676 7.927 1.00 92.94 88 GLN A N 1
ATOM 698 C CA . GLN A 1 88 ? 6.453 0.689 8.403 1.00 92.94 88 GLN A CA 1
ATOM 699 C C . GLN A 1 88 ? 4.995 1.018 8.752 1.00 92.94 88 GLN A C 1
ATOM 701 O O . GLN A 1 88 ? 4.692 1.314 9.909 1.00 92.94 88 GLN A O 1
ATOM 706 N N . ASP A 1 89 ? 4.074 0.908 7.797 1.00 91.56 89 ASP A N 1
ATOM 707 C CA . ASP A 1 89 ? 2.658 1.203 8.033 1.00 91.56 89 ASP A CA 1
ATOM 708 C C . ASP A 1 89 ? 2.054 0.368 9.175 1.00 91.56 89 ASP A C 1
ATOM 710 O O . ASP A 1 89 ? 1.283 0.894 9.983 1.00 91.56 89 ASP A O 1
ATOM 714 N N . ARG A 1 90 ? 2.445 -0.911 9.287 1.00 92.25 90 ARG A N 1
ATOM 715 C CA . ARG A 1 90 ? 2.018 -1.829 10.354 1.00 92.25 90 ARG A CA 1
ATOM 716 C C . ARG A 1 90 ? 2.296 -1.243 11.735 1.00 92.25 90 ARG A C 1
ATOM 718 O O . ARG A 1 90 ? 1.396 -1.228 12.571 1.00 92.25 90 ARG A O 1
ATOM 725 N N . GLN A 1 91 ? 3.493 -0.693 11.955 1.00 95.06 91 GLN A N 1
ATOM 726 C CA . GLN A 1 91 ? 3.850 -0.070 13.233 1.00 95.06 91 GLN A CA 1
ATOM 727 C C . GLN A 1 91 ? 2.896 1.069 13.602 1.00 95.06 91 GLN A C 1
ATOM 729 O O . GLN A 1 91 ? 2.487 1.177 14.755 1.00 95.06 91 GLN A O 1
ATOM 734 N N . VAL A 1 92 ? 2.496 1.896 12.635 1.00 94.06 92 VAL A N 1
ATOM 735 C CA . VAL A 1 92 ? 1.542 2.986 12.879 1.00 94.06 92 VAL A CA 1
ATOM 736 C C . VAL A 1 92 ? 0.135 2.437 13.114 1.00 94.06 92 VAL A C 1
ATOM 738 O O . VAL A 1 92 ? -0.580 2.922 13.987 1.00 94.06 92 VAL A O 1
ATOM 741 N N . TRP A 1 93 ? -0.291 1.434 12.347 1.00 91.62 93 TRP A N 1
ATOM 742 C CA . TRP A 1 93 ? -1.647 0.888 12.438 1.00 91.62 93 TRP A CA 1
ATOM 743 C C . TRP A 1 93 ? -1.909 0.121 13.729 1.00 91.62 93 TRP A C 1
ATOM 745 O O . TRP A 1 93 ? -3.007 0.234 14.264 1.00 91.62 93 TRP A O 1
ATOM 755 N N . GLU A 1 94 ? -0.915 -0.590 14.252 1.00 93.81 94 GLU A N 1
ATOM 756 C CA . GLU A 1 94 ? -1.039 -1.341 15.506 1.00 93.81 94 GLU A CA 1
ATOM 757 C C . GLU A 1 94 ? -1.047 -0.446 16.751 1.00 93.81 94 GLU A C 1
ATOM 759 O O . GLU A 1 94 ? -1.566 -0.846 17.789 1.00 93.81 94 GLU A O 1
ATOM 764 N N . HIS A 1 95 ? -0.517 0.777 16.653 1.00 95.06 95 HIS A N 1
ATOM 765 C CA . HIS A 1 95 ? -0.374 1.691 17.792 1.00 95.06 95 HIS A CA 1
ATOM 766 C C . HIS A 1 95 ? -1.256 2.945 17.685 1.00 95.06 95 HIS A C 1
ATOM 768 O O . HIS A 1 95 ? -1.091 3.884 18.466 1.00 95.06 95 HIS A O 1
ATOM 774 N N . LYS A 1 96 ? -2.201 2.989 16.735 1.00 92.44 96 LYS A N 1
ATOM 775 C CA . LYS A 1 96 ? -3.146 4.106 16.584 1.00 92.44 96 LYS A CA 1
ATOM 776 C C . LYS A 1 96 ? -4.536 3.750 17.103 1.00 92.44 96 LYS A C 1
ATOM 778 O O . LYS A 1 96 ? -4.981 2.610 17.031 1.00 92.44 96 LYS A O 1
ATOM 783 N N . ILE A 1 97 ? -5.262 4.771 17.547 1.00 92.88 97 ILE A N 1
ATOM 784 C CA . ILE A 1 97 ? -6.680 4.666 17.902 1.00 92.88 97 ILE A CA 1
ATOM 785 C C . ILE A 1 97 ? -7.551 5.239 16.787 1.00 92.88 97 ILE A C 1
ATOM 787 O O . ILE A 1 97 ? -7.195 6.227 16.142 1.00 92.88 97 ILE A O 1
ATOM 791 N N . TRP A 1 98 ? -8.721 4.641 16.576 1.00 89.00 98 TRP A N 1
ATOM 792 C CA . TRP A 1 98 ? -9.726 5.213 15.687 1.00 89.00 98 TRP A CA 1
ATOM 793 C C . TRP A 1 98 ? -10.400 6.430 16.339 1.00 89.00 98 TRP A C 1
ATOM 795 O O . TRP A 1 98 ? -10.698 6.431 17.536 1.00 89.00 98 TRP A O 1
ATOM 805 N N . ARG A 1 99 ? -10.649 7.478 15.545 1.00 89.75 99 ARG A N 1
ATOM 806 C CA . ARG A 1 99 ? -11.355 8.694 15.968 1.00 89.75 99 ARG A CA 1
ATOM 807 C C . ARG A 1 99 ? -12.487 8.995 14.977 1.00 89.75 99 ARG A C 1
ATOM 809 O O . ARG A 1 99 ? -12.185 9.231 13.811 1.00 89.75 99 ARG A O 1
ATOM 816 N N . PRO A 1 100 ? -13.761 9.060 15.416 1.00 87.38 100 PRO A N 1
ATOM 817 C CA . PRO A 1 100 ? -14.891 9.339 14.521 1.00 87.38 100 PRO A CA 1
ATOM 818 C C . PRO A 1 100 ? -14.877 10.758 13.941 1.00 87.38 100 PRO A C 1
ATOM 820 O O . PRO A 1 100 ? -15.455 11.002 12.889 1.00 87.38 100 PRO A O 1
ATOM 823 N N . LYS A 1 101 ? -14.251 11.708 14.643 1.00 89.88 101 LYS A N 1
ATOM 824 C CA . LYS A 1 101 ? -14.136 13.113 14.236 1.00 89.88 101 LYS A CA 1
ATOM 825 C C . LYS A 1 101 ? -12.669 13.542 14.369 1.00 89.88 101 LYS A C 1
ATOM 827 O O . LYS A 1 101 ? -12.295 14.027 15.439 1.00 89.88 101 LYS A O 1
ATOM 832 N N . PRO A 1 102 ? -11.812 13.272 13.366 1.00 90.38 102 PRO A N 1
ATOM 833 C CA . PRO A 1 102 ? -10.424 13.722 13.397 1.00 90.38 102 PRO A CA 1
ATOM 834 C C . PRO A 1 102 ? -10.359 15.256 13.351 1.00 90.38 102 PRO A C 1
ATOM 836 O O . PRO A 1 102 ? -11.190 15.898 12.709 1.00 90.38 102 PRO A O 1
ATOM 839 N N . VAL A 1 103 ? -9.375 15.842 14.034 1.00 93.19 103 VAL A N 1
ATOM 840 C CA . VAL A 1 103 ? -9.051 17.269 13.893 1.00 93.19 103 VAL A CA 1
ATOM 841 C C . VAL A 1 103 ? -8.168 17.402 12.659 1.00 93.19 103 VAL A C 1
ATOM 843 O O . VAL A 1 103 ? -7.080 16.834 12.646 1.00 93.19 103 VAL A O 1
ATOM 846 N N . LEU A 1 104 ? -8.659 18.099 11.635 1.00 92.31 104 LEU A N 1
ATOM 847 C CA . LEU A 1 104 ? -7.963 18.276 10.360 1.00 92.31 104 LEU A CA 1
ATOM 848 C C . LEU A 1 104 ? -7.258 19.633 10.311 1.00 92.31 104 LEU A C 1
ATOM 850 O O . LEU A 1 104 ? -7.786 20.631 10.809 1.00 92.31 104 LEU A O 1
ATOM 854 N N . VAL A 1 105 ? -6.089 19.669 9.683 1.00 93.69 105 VAL A N 1
ATOM 855 C CA . VAL A 1 105 ? -5.287 20.879 9.457 1.00 93.69 105 VAL A CA 1
ATOM 856 C C . VAL A 1 105 ? -4.974 21.058 7.970 1.00 93.69 105 VAL A C 1
ATOM 858 O O . VAL A 1 105 ? -5.220 20.179 7.144 1.00 93.69 105 VAL A O 1
ATOM 861 N N . GLY A 1 106 ? -4.447 22.228 7.598 1.00 94.88 106 GLY A N 1
ATOM 862 C CA . GLY A 1 106 ? -4.029 22.482 6.219 1.00 94.88 106 GLY A CA 1
ATOM 863 C C . GLY A 1 106 ? -2.948 21.491 5.771 1.00 94.88 106 GLY A C 1
ATOM 864 O O . GLY A 1 106 ? -1.921 21.369 6.434 1.00 94.88 106 GLY A O 1
ATOM 865 N N . GLY A 1 107 ? -3.182 20.806 4.647 1.00 91.75 107 GLY A N 1
ATOM 866 C CA . GLY A 1 107 ? -2.290 19.779 4.093 1.00 91.75 107 GLY A CA 1
ATOM 867 C C . GLY A 1 107 ? -2.778 18.340 4.285 1.00 91.75 107 GLY A C 1
ATOM 868 O O . GLY A 1 107 ? -2.261 17.444 3.620 1.00 91.75 107 GLY A O 1
ATOM 869 N N . ASP A 1 108 ? -3.790 18.114 5.128 1.00 91.50 108 ASP A N 1
ATOM 870 C CA . ASP A 1 108 ? -4.451 16.812 5.202 1.00 91.50 108 ASP A CA 1
ATOM 871 C C . ASP A 1 108 ? -5.188 16.492 3.896 1.00 91.50 108 ASP A C 1
ATOM 873 O O . ASP A 1 108 ? -5.708 17.371 3.202 1.00 91.50 108 ASP A O 1
ATOM 877 N N . GLY A 1 109 ? -5.251 15.201 3.570 1.00 88.38 109 GLY A N 1
ATOM 878 C CA . GLY A 1 109 ? -6.039 14.718 2.442 1.00 88.38 109 GLY A CA 1
ATOM 879 C C . GLY A 1 109 ? -7.550 14.919 2.644 1.00 88.38 109 GLY A C 1
ATOM 880 O O . GLY A 1 109 ? -8.004 15.309 3.725 1.00 88.38 109 GLY A O 1
ATOM 881 N N . PRO A 1 110 ? -8.366 14.597 1.627 1.00 90.62 110 PRO A N 1
ATOM 882 C CA . PRO A 1 110 ? -9.816 14.794 1.649 1.00 90.62 110 PRO A CA 1
ATOM 883 C C . PRO A 1 110 ? -10.550 13.747 2.520 1.00 90.62 110 PRO A C 1
ATOM 885 O O . PRO A 1 110 ? -11.423 13.018 2.054 1.00 90.62 110 PRO A O 1
ATOM 888 N N . PHE A 1 111 ? -10.225 13.666 3.816 1.00 86.75 111 PHE A N 1
ATOM 889 C CA . PHE A 1 111 ? -10.790 12.686 4.759 1.00 86.75 111 PHE A CA 1
ATOM 890 C C . PHE A 1 111 ? -12.321 12.703 4.802 1.00 86.75 111 PHE A C 1
ATOM 892 O O . PHE A 1 111 ? -12.948 11.652 4.892 1.00 86.75 111 PHE A O 1
ATOM 899 N N . LEU A 1 112 ? -12.933 13.889 4.740 1.00 84.62 112 LEU A N 1
ATOM 900 C CA . LEU A 1 112 ? -14.390 14.027 4.810 1.00 84.62 112 LEU A CA 1
ATOM 901 C C . LEU A 1 112 ? -15.106 13.457 3.584 1.00 84.62 112 LEU A C 1
ATOM 903 O O . LEU A 1 112 ? -16.259 13.062 3.710 1.00 84.62 112 LEU A O 1
ATOM 907 N N . GLU A 1 113 ? -14.456 13.430 2.422 1.00 87.00 113 GLU A N 1
ATOM 908 C CA . GLU A 1 113 ? -15.014 12.820 1.211 1.00 87.00 113 GLU A CA 1
ATOM 909 C C . GLU A 1 113 ? -14.877 11.300 1.257 1.00 87.00 113 GLU A C 1
ATOM 911 O O . GLU A 1 113 ? -15.792 10.600 0.847 1.00 87.00 113 GLU A O 1
ATOM 916 N N . PHE A 1 114 ? -13.783 10.795 1.834 1.00 81.62 114 PHE A N 1
ATOM 917 C CA . PHE A 1 114 ? -13.543 9.360 1.984 1.00 81.62 114 PHE A CA 1
ATOM 918 C C . PHE A 1 114 ? -14.544 8.657 2.919 1.00 81.62 114 PHE A C 1
ATOM 920 O O . PHE A 1 114 ? -14.822 7.477 2.738 1.00 81.62 114 PHE A O 1
ATOM 927 N N . TYR A 1 115 ? -15.074 9.353 3.931 1.00 79.38 115 TYR A N 1
ATOM 928 C CA . TYR A 1 115 ? -16.049 8.779 4.873 1.00 79.38 115 TYR A CA 1
ATOM 929 C C . TYR A 1 115 ? -17.509 8.810 4.386 1.00 79.38 115 TYR A C 1
ATOM 931 O O . TYR A 1 115 ? -18.380 8.342 5.124 1.00 79.38 115 TYR A O 1
ATOM 939 N N . 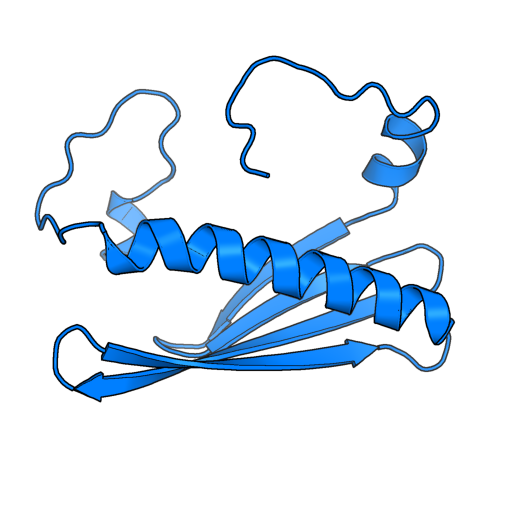ARG A 1 116 ? -17.794 9.413 3.226 1.00 75.12 116 ARG A N 1
ATOM 940 C CA . ARG A 1 116 ? -19.151 9.508 2.660 1.00 75.12 116 ARG A CA 1
ATOM 941 C C . ARG A 1 116 ? -19.503 8.265 1.859 1.00 75.12 116 ARG A C 1
ATOM 943 O O . ARG A 1 116 ? -20.687 7.876 1.939 1.00 75.12 116 ARG A O 1
#

Organism: NCBI:txid1333877

Foldseek 3Di:
DDDPDPDPPPPVCCVVQVVQWDWDWDDDPDFWIWIWIQHPQGIKIKIWGWDDDDVLDTDIDIDIDTDPSHDPVNSVVVVVVVVVVVVVVVVVSSPDDDDPDDDDDPPDDPVVVVVD

Solvent-accessible surface area (backbone atoms only — not comparable to full-atom values): 7285 Å² total; per-residue (Å²): 134,91,69,95,61,103,63,84,78,76,52,97,59,46,67,79,50,50,81,46,49,50,76,48,77,49,72,58,75,97,37,35,36,40,37,37,39,40,40,93,54,43,44,36,37,38,44,36,39,51,44,80,75,51,92,100,40,67,50,74,49,79,46,82,47,66,41,91,72,38,55,67,70,58,54,52,48,53,52,52,52,49,51,54,53,49,55,52,51,47,57,54,62,77,74,56,79,92,64,99,75,74,90,83,60,96,86,63,74,70,59,76,66,74,76,106

Nearest PDB structures (foldseek):
  6icp-assembly1_B  TM=7.492E-01  e=1.768E+00  Pseudomonas putida
  6icq-assembly1_A-2  TM=7.407E-01  e=1.669E+00  Pseudomonas putida
  6icl-assembly1_A  TM=6.381E-01  e=1.180E+00  Pseudomonas putida
  3ijt-assembly1_A  TM=6.006E-01  e=7.872E-01  Streptococcus mutans
  4or8-assembly1_B  TM=6.180E-01  e=1.403E+00  Marburg virus - Musoke, Kenya, 1980

Secondary structure (DSSP, 8-state):
----SS-----TTHHHHHTT-EEEEEEETTTEEEEEEEETTEEEEEEEEEEEEETTEEEEEEEEEE-TTS-HHHHHHHHHHHHHHHHHHHHHHHT----SS----TT---HHHHT-

Radius of gyration: 16.7 Å; Cα contacts (8 Å, |Δi|>4): 108; chains: 1; bounding box: 41×34×38 Å

Sequence (116 aa):
VFLFGDRRLHVPLSGAVADKLDVGVTFEGPAIIHFTVSTPFGRLRQVKTLLPVEPFKQYVEVRWYAERSVPRWFALLFASIGTGALEQDRQVWEHKIWRPKPVLVGGDGPFLEFYR